Protein AF-A0A2G9T8J9-F1 (afdb_monomer)

InterPro domains:
  IPR029071 Ubiquitin-like domain superfamily [SSF54236] (14-79)
  IPR033882 DNA damage inducible protein 1 ubiquitin-like domain [cd01796] (1-74)

Radius of gyration: 12.92 Å; Cα contacts (8 Å, |Δi|>4): 109; chains: 1; bounding box: 20×43×28 Å

Foldseek 3Di:
DWDFLLCVCVVVVDDQDQQDFLQNVCQVCVCVVPVDRDHCVQKWKAWPNHTQPDSRGGCVVSVHDSPTGITMDGNPPPPPDDD

Nearest PDB structures (foldseek):
  5zmb-assembly1_A  TM=6.552E-01  e=1.959E-02  Trypanosoma brucei brucei TREU927
  2kan-assembly1_A  TM=6.706E-01  e=4.331E-02  Arabidopsis thaliana
  8tyy-assembly1_A  TM=7.019E-01  e=1.424E-01  Ensifer aridi
  2n4f-assembly1_A  TM=6.222E-01  e=1.625E-01  Arabidopsis thaliana
  6xf1-assembly1_B  TM=4.841E-01  e=2.611E+00  Homo sapiens

pLDDT: mean 74.67, std 14.5, range [35.78, 89.0]

Structure (mmCIF, N/CA/C/O backbone):
data_AF-A0A2G9T8J9-F1
#
_entry.id   AF-A0A2G9T8J9-F1
#
loop_
_atom_site.group_PDB
_atom_site.id
_atom_site.type_symbol
_atom_site.label_atom_id
_atom_site.label_alt_id
_atom_site.label_comp_id
_atom_site.label_asym_id
_atom_site.label_entity_id
_atom_site.label_seq_id
_atom_site.pdbx_PDB_ins_code
_atom_site.Cartn_x
_atom_site.Cartn_y
_atom_site.Cartn_z
_atom_site.occupancy
_atom_site.B_iso_or_equ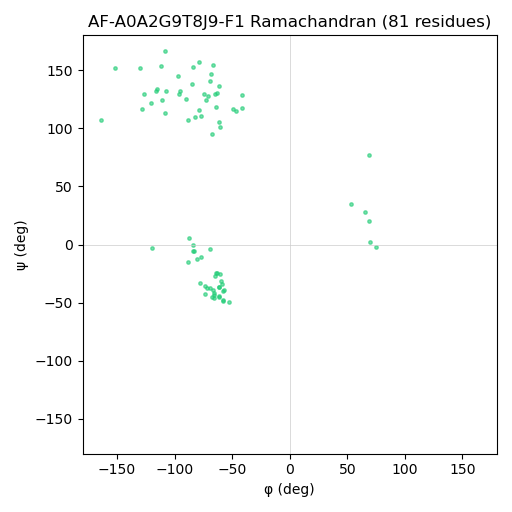iv
_atom_site.auth_seq_id
_atom_site.auth_comp_id
_atom_site.auth_asym_id
_atom_site.auth_atom_id
_atom_site.pdbx_PDB_model_num
ATOM 1 N N . MET A 1 1 ? -6.616 9.173 -4.021 1.00 49.16 1 MET A N 1
ATOM 2 C CA . MET A 1 1 ? -6.297 8.126 -5.008 1.00 49.16 1 MET A CA 1
ATOM 3 C C . MET A 1 1 ? -6.420 6.797 -4.285 1.00 49.16 1 MET A C 1
ATOM 5 O O . MET A 1 1 ? -5.940 6.713 -3.163 1.00 49.16 1 MET A O 1
ATOM 9 N N . PHE A 1 2 ? -7.160 5.843 -4.844 1.00 50.56 2 PHE A N 1
ATOM 10 C CA . PHE A 1 2 ? -7.387 4.521 -4.258 1.00 50.56 2 PHE A CA 1
ATOM 11 C C . PHE A 1 2 ? -6.858 3.517 -5.269 1.00 50.56 2 PHE A C 1
ATOM 13 O O . PHE A 1 2 ? -7.284 3.561 -6.420 1.00 50.56 2 PHE A O 1
ATOM 20 N N . VAL A 1 3 ? -5.912 2.675 -4.877 1.00 53.72 3 VAL A N 1
ATOM 21 C CA . VAL A 1 3 ? -5.290 1.726 -5.798 1.00 53.72 3 VAL A CA 1
ATOM 22 C C . VAL A 1 3 ? -5.373 0.354 -5.178 1.00 53.72 3 VAL A C 1
ATOM 24 O O . VAL A 1 3 ? -4.824 0.150 -4.103 1.00 53.72 3 VAL A O 1
ATOM 27 N N . SER A 1 4 ? -6.096 -0.542 -5.848 1.00 55.88 4 SER A N 1
ATOM 28 C CA . SER A 1 4 ? -6.166 -1.945 -5.466 1.00 55.88 4 SER A CA 1
ATOM 29 C C . SER A 1 4 ? -4.832 -2.608 -5.766 1.00 55.88 4 SER A C 1
ATOM 31 O O . SER A 1 4 ? -4.345 -2.520 -6.893 1.00 55.88 4 SER A O 1
ATOM 33 N N . LEU A 1 5 ? -4.259 -3.290 -4.778 1.00 58.81 5 LEU A N 1
ATOM 34 C CA . LEU A 1 5 ? -3.026 -4.046 -4.972 1.00 58.81 5 LEU A CA 1
ATOM 35 C C . LEU A 1 5 ? -3.183 -5.159 -5.997 1.00 58.81 5 LEU A C 1
ATOM 37 O O . LEU A 1 5 ? -2.283 -5.338 -6.801 1.00 58.81 5 LEU A O 1
ATOM 41 N N . THR A 1 6 ? -4.336 -5.823 -6.052 1.00 57.47 6 THR A N 1
ATOM 42 C CA . THR A 1 6 ? -4.628 -6.808 -7.099 1.00 57.47 6 THR A CA 1
ATOM 43 C C . THR A 1 6 ? -4.507 -6.197 -8.492 1.00 57.47 6 THR A C 1
ATOM 45 O O . THR A 1 6 ? -3.940 -6.825 -9.375 1.00 57.47 6 THR A O 1
ATOM 48 N N . ASN A 1 7 ? -4.954 -4.949 -8.685 1.00 58.88 7 ASN A N 1
ATOM 49 C CA . ASN A 1 7 ? -4.778 -4.265 -9.968 1.00 58.88 7 ASN A CA 1
ATOM 50 C C . ASN A 1 7 ? -3.336 -3.834 -10.184 1.00 58.88 7 ASN A C 1
ATOM 52 O O . ASN A 1 7 ? -2.820 -4.034 -11.270 1.00 58.88 7 ASN A O 1
ATOM 56 N N . LEU A 1 8 ? -2.665 -3.287 -9.172 1.00 58.62 8 LEU A N 1
ATOM 57 C CA . LEU A 1 8 ? -1.298 -2.825 -9.366 1.00 58.62 8 LEU A CA 1
ATOM 58 C C . LEU A 1 8 ? -0.355 -3.998 -9.665 1.00 58.62 8 LEU A C 1
ATOM 60 O O . LEU A 1 8 ? 0.437 -3.920 -10.590 1.00 58.62 8 LEU A O 1
ATOM 64 N N . VAL A 1 9 ? -0.498 -5.119 -8.963 1.00 60.16 9 VAL A N 1
ATOM 65 C CA . VAL A 1 9 ? 0.248 -6.363 -9.202 1.00 60.16 9 VAL A CA 1
ATOM 66 C C . VAL A 1 9 ? -0.114 -6.970 -10.564 1.00 60.16 9 VAL A C 1
ATOM 68 O O . VAL A 1 9 ? 0.780 -7.358 -11.314 1.00 60.16 9 VAL A O 1
ATOM 71 N N . ALA A 1 10 ? -1.401 -6.999 -10.931 1.00 57.00 10 ALA A N 1
ATOM 72 C CA . ALA A 1 10 ? -1.842 -7.536 -12.220 1.00 57.00 10 ALA A CA 1
ATOM 73 C C . ALA A 1 10 ? -1.428 -6.669 -13.422 1.00 57.00 10 ALA A C 1
ATOM 75 O O . ALA A 1 10 ? -1.090 -7.213 -14.469 1.00 57.00 10 ALA A O 1
ATOM 76 N N . GLU A 1 11 ? -1.442 -5.340 -13.291 1.00 55.78 11 GLU A N 1
ATOM 77 C CA . GLU A 1 11 ? -1.071 -4.410 -14.365 1.00 55.78 11 GLU A CA 1
ATOM 78 C C . GLU A 1 11 ? 0.446 -4.298 -14.534 1.00 55.78 11 GLU A C 1
ATOM 80 O O . GLU A 1 11 ? 0.933 -4.158 -15.655 1.00 55.78 11 GLU A O 1
ATOM 85 N N . THR A 1 12 ? 1.201 -4.407 -13.440 1.00 56.22 12 THR A N 1
ATOM 86 C CA . THR A 1 12 ? 2.669 -4.327 -13.471 1.00 56.22 12 THR A CA 1
ATOM 87 C C . THR A 1 12 ? 3.338 -5.682 -13.717 1.00 56.22 12 THR A C 1
ATOM 89 O O . THR A 1 12 ? 4.516 -5.728 -14.067 1.0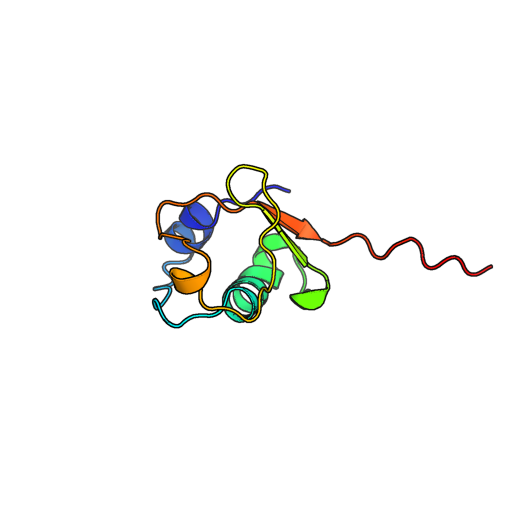0 56.22 12 THR A O 1
ATOM 92 N N . GLY A 1 13 ? 2.602 -6.791 -13.562 1.00 57.12 13 GLY A N 1
ATOM 93 C CA . GLY A 1 13 ? 3.121 -8.151 -13.721 1.00 57.12 13 GLY A CA 1
ATOM 94 C C . GLY A 1 13 ? 4.107 -8.568 -12.626 1.00 57.12 13 GLY A C 1
ATOM 95 O O . GLY A 1 13 ? 4.909 -9.476 -12.846 1.00 57.12 13 GLY A O 1
ATOM 96 N N . TYR A 1 14 ? 4.089 -7.898 -11.470 1.00 62.97 14 TYR A N 1
ATOM 97 C CA . TYR A 1 14 ? 4.970 -8.238 -10.357 1.00 62.97 14 TYR A CA 1
ATOM 98 C C . TYR A 1 14 ? 4.510 -9.538 -9.697 1.00 62.97 14 TYR A C 1
ATOM 100 O O . TYR A 1 14 ? 3.383 -9.646 -9.232 1.00 62.97 14 TYR A O 1
ATOM 108 N N . ASP A 1 15 ? 5.394 -10.526 -9.611 1.00 65.56 15 ASP A N 1
ATOM 109 C CA . ASP A 1 15 ? 5.178 -11.673 -8.732 1.00 65.56 15 ASP A CA 1
ATOM 110 C C . ASP A 1 15 ? 5.489 -11.208 -7.304 1.00 65.56 15 ASP A C 1
ATOM 112 O O . ASP A 1 15 ? 6.628 -10.847 -7.004 1.00 65.56 15 ASP A O 1
ATOM 116 N N . VAL A 1 16 ? 4.470 -11.098 -6.449 1.00 67.56 16 VAL A N 1
ATOM 117 C CA . VAL A 1 16 ? 4.642 -10.681 -5.051 1.00 67.56 16 VAL A CA 1
ATOM 118 C C . VAL A 1 16 ? 4.923 -11.932 -4.216 1.00 67.56 16 VAL A C 1
ATOM 120 O O . VAL A 1 16 ? 4.000 -12.717 -3.986 1.00 67.56 16 VAL A O 1
ATOM 123 N N . PRO A 1 17 ? 6.166 -12.151 -3.750 1.00 73.31 17 PRO A N 1
ATOM 124 C CA . PRO A 1 17 ? 6.485 -13.336 -2.971 1.00 73.31 17 PRO A CA 1
ATOM 125 C C . PRO A 1 17 ? 5.790 -13.289 -1.605 1.00 73.31 17 PRO A C 1
ATOM 127 O O . PRO A 1 17 ? 5.659 -12.225 -1.001 1.00 73.31 17 PRO A O 1
ATOM 130 N N . SER A 1 18 ? 5.399 -14.452 -1.073 1.00 69.38 18 SER A N 1
ATOM 131 C CA . SER A 1 18 ? 4.695 -14.555 0.220 1.00 69.38 18 SER A CA 1
ATOM 132 C C . SER A 1 18 ? 5.493 -14.004 1.411 1.00 69.38 18 SER A C 1
ATOM 134 O O . SER A 1 18 ? 4.907 -13.566 2.400 1.00 69.38 18 SER A O 1
ATOM 136 N N . ASP A 1 19 ? 6.825 -13.990 1.306 1.00 81.00 19 ASP A N 1
ATOM 137 C CA . ASP A 1 19 ? 7.736 -13.434 2.318 1.00 81.00 19 ASP A CA 1
ATOM 138 C C . ASP A 1 19 ? 7.923 -11.906 2.186 1.00 81.00 19 ASP A C 1
ATOM 140 O O . ASP A 1 19 ? 8.553 -11.271 3.029 1.00 81.00 19 ASP A O 1
ATOM 144 N N . MET A 1 20 ? 7.358 -11.276 1.145 1.00 85.50 20 MET A N 1
ATOM 145 C CA . MET A 1 20 ? 7.432 -9.826 0.976 1.00 85.50 20 MET A CA 1
ATOM 146 C C . MET A 1 20 ? 6.752 -9.123 2.151 1.00 85.50 20 MET A C 1
ATOM 148 O O . MET A 1 20 ? 5.659 -9.493 2.591 1.00 85.50 20 MET A O 1
ATOM 152 N N . THR A 1 21 ? 7.394 -8.072 2.658 1.00 89.00 21 THR A N 1
ATOM 153 C CA . THR A 1 21 ? 6.798 -7.215 3.686 1.00 89.00 21 THR A CA 1
ATOM 154 C C . THR A 1 21 ? 5.904 -6.157 3.065 1.00 89.00 21 THR A C 1
ATOM 156 O O . THR A 1 21 ? 6.131 -5.707 1.941 1.00 89.00 21 THR A O 1
ATOM 159 N N . LEU A 1 22 ? 4.907 -5.699 3.822 1.00 86.81 22 LEU A N 1
ATOM 160 C CA . LEU A 1 22 ? 4.045 -4.611 3.361 1.00 86.81 22 LEU A CA 1
ATOM 161 C C . LEU A 1 22 ? 4.852 -3.334 3.055 1.00 86.81 22 LEU A C 1
ATOM 163 O O . LEU A 1 22 ? 4.521 -2.618 2.119 1.00 86.81 22 LEU A O 1
ATOM 167 N N . ASN A 1 23 ? 5.927 -3.054 3.794 1.00 88.50 23 ASN A N 1
ATOM 168 C CA . ASN A 1 23 ? 6.829 -1.931 3.527 1.00 88.50 23 ASN A CA 1
ATOM 169 C C . ASN A 1 23 ? 7.517 -2.032 2.163 1.00 88.50 23 ASN A C 1
ATOM 171 O O . ASN A 1 23 ? 7.618 -1.017 1.478 1.00 88.50 23 ASN A O 1
ATOM 175 N N . ASP A 1 24 ? 8.007 -3.218 1.803 1.00 87.56 24 ASP A N 1
ATOM 176 C CA . ASP A 1 24 ? 8.721 -3.440 0.543 1.00 87.56 24 ASP A CA 1
ATOM 177 C C . ASP A 1 24 ? 7.776 -3.238 -0.645 1.00 87.56 24 ASP A C 1
ATOM 179 O O . ASP A 1 24 ? 8.047 -2.444 -1.544 1.00 87.56 24 ASP A O 1
ATOM 183 N N . LEU A 1 25 ? 6.577 -3.818 -0.543 1.00 84.25 25 LEU A N 1
ATOM 184 C CA . LEU A 1 25 ? 5.503 -3.613 -1.504 1.00 84.25 25 LEU A CA 1
ATOM 185 C C . LEU A 1 25 ? 5.129 -2.129 -1.634 1.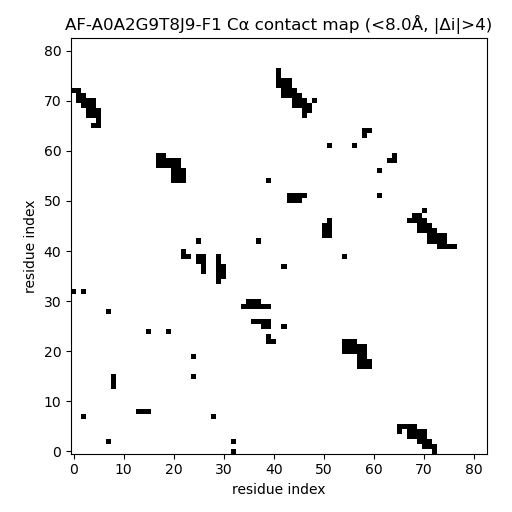00 84.25 25 LEU A C 1
ATOM 187 O O . LEU A 1 25 ? 5.074 -1.588 -2.730 1.00 84.25 25 LEU A O 1
ATOM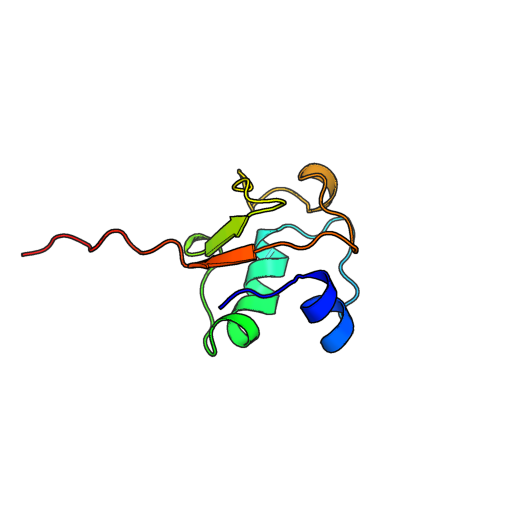 191 N N . LEU A 1 26 ? 4.928 -1.428 -0.517 1.00 85.12 26 LEU A N 1
ATOM 192 C CA . LEU A 1 26 ? 4.629 0.006 -0.533 1.00 85.12 26 LEU A CA 1
ATOM 193 C C . LEU A 1 26 ? 5.751 0.838 -1.164 1.00 85.12 26 LEU A C 1
ATOM 195 O O . LEU A 1 26 ? 5.455 1.821 -1.838 1.00 85.12 26 LEU A O 1
ATOM 199 N N . ALA A 1 27 ? 7.015 0.470 -0.946 1.00 86.31 27 ALA A N 1
ATOM 200 C CA . ALA A 1 27 ? 8.158 1.147 -1.546 1.00 86.31 27 ALA A CA 1
ATOM 201 C C . ALA A 1 27 ? 8.196 0.934 -3.067 1.00 86.31 27 ALA A 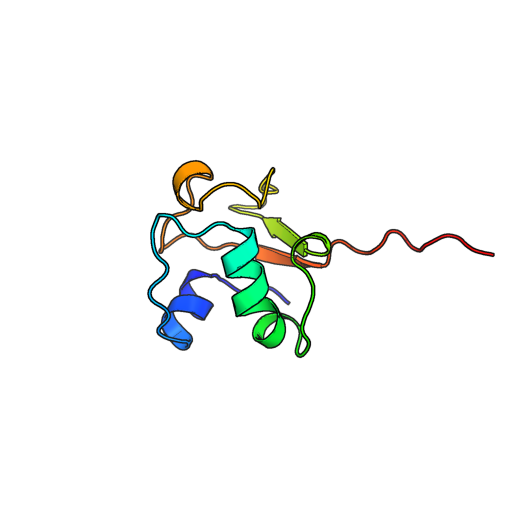C 1
ATOM 203 O O . ALA A 1 27 ? 8.331 1.916 -3.801 1.00 86.31 27 ALA A O 1
ATOM 204 N N . LEU A 1 28 ? 7.983 -0.304 -3.530 1.00 83.19 28 LEU A N 1
ATOM 205 C CA . LEU A 1 28 ? 7.893 -0.655 -4.952 1.00 83.19 28 LEU A CA 1
ATOM 206 C C . LEU A 1 28 ? 6.780 0.125 -5.654 1.00 83.19 28 LEU A C 1
ATOM 208 O O . LEU A 1 28 ? 6.998 0.737 -6.696 1.00 83.19 28 LEU A O 1
ATOM 212 N N . CYS A 1 29 ? 5.598 0.163 -5.042 1.00 80.00 29 CYS A N 1
ATOM 213 C CA . CYS A 1 29 ? 4.430 0.814 -5.619 1.00 80.00 29 CYS A CA 1
ATOM 214 C C . CYS A 1 29 ? 4.441 2.340 -5.424 1.00 80.00 29 CYS A C 1
ATOM 216 O O . CYS A 1 29 ? 3.638 3.037 -6.034 1.00 80.00 29 CYS A O 1
ATOM 218 N N . SER A 1 30 ? 5.319 2.886 -4.575 1.00 82.31 30 SER A N 1
ATOM 219 C CA . SER A 1 30 ? 5.274 4.289 -4.134 1.00 82.31 30 SER A CA 1
ATOM 220 C C . SER A 1 30 ? 5.224 5.288 -5.294 1.00 82.31 30 SER A C 1
ATOM 222 O O . SER A 1 30 ? 4.346 6.151 -5.336 1.00 82.31 30 SER A O 1
ATOM 224 N N . THR A 1 31 ? 6.122 5.124 -6.264 1.00 82.75 31 THR A N 1
ATOM 225 C CA . THR A 1 31 ? 6.249 6.015 -7.419 1.00 82.75 31 THR A CA 1
ATOM 226 C C . T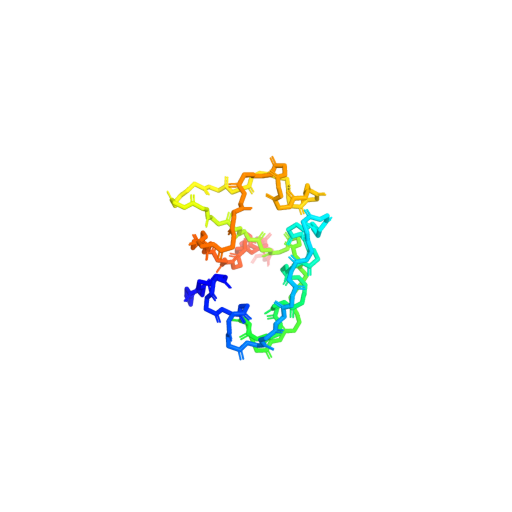HR A 1 31 ? 5.029 5.937 -8.325 1.00 82.75 31 THR A C 1
ATOM 228 O O . THR A 1 31 ? 4.557 6.968 -8.792 1.00 82.75 31 THR A O 1
ATOM 231 N N . GLU A 1 32 ? 4.462 4.750 -8.526 1.00 81.00 32 GLU A N 1
ATOM 232 C CA . GLU A 1 32 ? 3.254 4.587 -9.344 1.00 81.00 32 GLU A CA 1
ATOM 233 C C . GLU A 1 32 ? 1.998 5.107 -8.637 1.00 81.00 32 GLU A C 1
ATOM 235 O O . GLU A 1 32 ? 1.122 5.708 -9.256 1.00 81.00 32 GLU A O 1
ATOM 240 N N . LEU A 1 33 ? 1.933 4.942 -7.314 1.00 77.31 33 LEU A N 1
ATOM 241 C CA . LEU A 1 33 ? 0.815 5.391 -6.489 1.00 77.31 33 LEU A CA 1
ATOM 242 C C . LEU A 1 33 ? 0.763 6.913 -6.325 1.00 77.31 33 LEU A C 1
ATOM 244 O O . LEU A 1 33 ? -0.325 7.485 -6.247 1.00 77.31 33 LEU A O 1
ATOM 248 N N . PHE A 1 34 ? 1.922 7.565 -6.213 1.00 79.06 34 PHE A N 1
ATOM 249 C CA . PHE A 1 34 ? 2.017 8.981 -5.844 1.00 79.06 34 PHE A CA 1
ATOM 250 C C . PHE A 1 34 ? 2.686 9.860 -6.907 1.00 79.06 34 PHE A C 1
ATOM 252 O O . PHE A 1 34 ? 2.771 11.073 -6.719 1.00 79.06 34 PHE A O 1
ATOM 259 N N . GLY A 1 35 ? 3.169 9.281 -8.009 1.00 81.25 35 GLY A N 1
ATOM 260 C CA . GLY A 1 35 ? 3.977 9.974 -9.020 1.00 81.25 35 GLY A CA 1
ATOM 261 C C . GLY A 1 35 ? 5.383 10.354 -8.538 1.00 81.25 35 GLY A C 1
ATOM 262 O O . GLY A 1 35 ? 6.132 11.000 -9.265 1.00 81.25 35 GLY A O 1
ATOM 263 N N . THR A 1 36 ? 5.736 9.992 -7.304 1.00 80.81 36 THR A N 1
ATOM 264 C CA . THR A 1 36 ? 7.018 10.279 -6.659 1.00 80.81 36 THR A CA 1
ATOM 265 C C . THR A 1 36 ? 7.321 9.191 -5.642 1.00 80.81 36 THR A C 1
ATOM 267 O O . THR A 1 36 ? 6.405 8.613 -5.056 1.00 80.81 36 THR A O 1
ATOM 270 N N . GLU A 1 37 ? 8.602 8.951 -5.385 1.00 84.88 37 GLU A N 1
ATOM 271 C CA . GLU A 1 37 ? 9.017 8.042 -4.324 1.00 84.88 37 GLU A CA 1
ATOM 272 C C . GLU A 1 37 ? 8.569 8.605 -2.967 1.00 84.88 37 GLU A C 1
ATOM 274 O O . GLU A 1 37 ? 8.956 9.705 -2.563 1.00 84.88 37 GLU A O 1
ATOM 279 N N . ILE A 1 38 ? 7.713 7.856 -2.274 1.00 84.94 38 ILE A N 1
ATOM 280 C CA . ILE A 1 38 ? 7.260 8.161 -0.919 1.00 84.94 38 ILE A CA 1
ATOM 281 C C . ILE A 1 38 ? 7.750 7.027 -0.016 1.00 84.94 38 ILE A C 1
ATOM 283 O O . ILE A 1 38 ? 7.549 5.859 -0.337 1.00 84.94 38 ILE A O 1
ATOM 287 N N . PRO A 1 39 ? 8.366 7.320 1.138 1.00 84.69 39 PRO A N 1
ATOM 288 C CA . PRO A 1 39 ? 8.784 6.272 2.055 1.00 84.69 39 PRO A CA 1
ATOM 289 C C . PRO A 1 39 ? 7.563 5.599 2.707 1.00 84.69 39 PRO A C 1
ATOM 291 O O . PRO A 1 39 ? 6.630 6.293 3.130 1.00 84.69 39 PRO A O 1
ATOM 294 N N . PRO A 1 40 ? 7.573 4.269 2.901 1.00 84.62 40 PRO A N 1
ATOM 295 C CA . PRO A 1 40 ? 6.411 3.519 3.388 1.00 84.62 40 PRO A CA 1
ATOM 296 C C . PRO A 1 40 ? 5.985 3.913 4.812 1.00 84.62 40 PRO A C 1
ATOM 298 O O . PRO A 1 40 ? 4.806 3.861 5.157 1.00 84.62 40 PRO A O 1
ATOM 301 N N . ASN A 1 41 ? 6.897 4.456 5.628 1.00 84.31 41 ASN A N 1
ATOM 302 C CA . ASN A 1 41 ? 6.559 5.016 6.942 1.00 84.31 41 ASN A CA 1
ATOM 303 C C . ASN A 1 41 ? 5.600 6.230 6.859 1.00 84.31 41 ASN A C 1
ATOM 305 O O . ASN A 1 41 ? 4.846 6.508 7.794 1.00 84.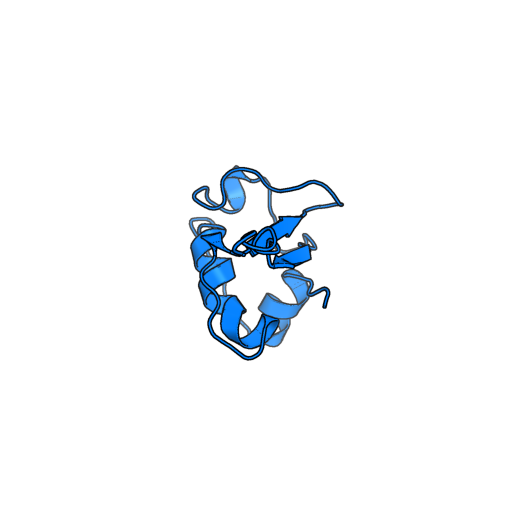31 41 ASN A O 1
ATOM 309 N N . LYS A 1 42 ? 5.583 6.943 5.725 1.00 86.12 42 LYS A N 1
ATOM 310 C CA . LYS A 1 42 ? 4.642 8.038 5.435 1.00 86.12 42 LYS A CA 1
ATOM 311 C C . LYS A 1 42 ? 3.344 7.542 4.797 1.00 86.12 42 LYS A C 1
ATOM 313 O O . LYS A 1 42 ? 2.496 8.355 4.444 1.00 86.12 42 LYS A O 1
ATOM 318 N N . MET A 1 43 ? 3.151 6.232 4.687 1.00 86.12 43 MET A N 1
ATOM 319 C CA . MET A 1 43 ? 1.950 5.625 4.130 1.00 86.12 43 MET A CA 1
ATOM 320 C C . MET A 1 43 ? 1.149 4.884 5.197 1.00 86.12 43 MET A C 1
ATOM 322 O O . MET A 1 43 ? 1.660 4.447 6.234 1.00 86.12 43 MET A O 1
ATOM 326 N N . ALA A 1 44 ? -0.147 4.786 4.943 1.00 86.31 44 ALA A N 1
ATOM 327 C CA . ALA A 1 44 ? -1.097 3.979 5.678 1.00 86.31 44 ALA A CA 1
ATOM 328 C C . ALA A 1 44 ? -1.825 3.085 4.681 1.00 86.31 44 ALA A C 1
ATOM 330 O O . ALA A 1 44 ? -2.381 3.577 3.699 1.00 86.31 44 ALA A O 1
ATOM 331 N N . THR A 1 45 ? -1.858 1.794 4.983 1.00 86.56 45 THR A N 1
ATOM 332 C CA . THR A 1 45 ? -2.570 0.799 4.189 1.00 86.56 45 THR A CA 1
ATOM 333 C C . THR A 1 45 ? -3.808 0.360 4.945 1.00 86.56 45 THR A C 1
ATOM 335 O O . THR A 1 45 ? -3.729 0.072 6.139 1.00 86.56 45 THR A O 1
ATOM 338 N N . LEU A 1 46 ? -4.953 0.320 4.274 1.00 87.19 46 LEU A N 1
ATOM 339 C CA . LEU A 1 46 ? -6.195 -0.197 4.822 1.00 87.19 46 LEU A CA 1
ATOM 340 C C . LEU A 1 46 ? -6.626 -1.436 4.039 1.00 87.19 46 LEU A C 1
ATOM 342 O O . LEU A 1 46 ? -6.647 -1.404 2.816 1.00 87.19 46 LEU A O 1
ATOM 346 N N . LYS A 1 47 ? -7.012 -2.497 4.737 1.00 85.69 47 LYS A N 1
ATOM 347 C CA . LYS A 1 47 ? -7.639 -3.699 4.178 1.00 85.69 47 LYS A CA 1
ATOM 348 C C . LYS A 1 47 ? -9.083 -3.723 4.646 1.00 85.69 47 LYS A C 1
ATOM 350 O O . LYS A 1 47 ? -9.310 -3.627 5.849 1.00 85.69 47 LYS A O 1
ATOM 355 N N . ASP A 1 48 ? -10.047 -3.803 3.732 1.00 84.19 48 ASP A N 1
ATOM 356 C CA . ASP A 1 48 ? -11.476 -3.824 4.101 1.00 84.19 48 ASP A CA 1
ATOM 357 C C . ASP A 1 48 ? -11.882 -2.630 5.009 1.00 84.19 48 ASP A C 1
ATOM 359 O O . ASP A 1 48 ? -12.640 -2.741 5.967 1.00 84.19 48 ASP A O 1
ATOM 363 N N . GLY A 1 49 ? -11.269 -1.460 4.789 1.00 82.81 49 GLY A N 1
ATOM 364 C CA . GLY A 1 49 ? -11.473 -0.269 5.627 1.00 82.81 49 GLY A CA 1
ATOM 365 C C . GLY A 1 49 ? -10.781 -0.289 7.001 1.00 82.81 49 GLY A C 1
ATOM 366 O O . GLY A 1 49 ? -10.829 0.715 7.713 1.00 82.81 49 GLY A O 1
ATOM 367 N N . LYS A 1 50 ? -10.085 -1.371 7.369 1.00 87.12 50 LYS A N 1
ATOM 368 C CA . LYS A 1 50 ? -9.286 -1.473 8.599 1.00 87.12 50 LYS A CA 1
ATOM 369 C C . LYS A 1 50 ? -7.830 -1.135 8.334 1.00 87.12 50 LYS A C 1
ATOM 371 O O . LYS A 1 50 ? -7.235 -1.643 7.391 1.00 87.12 50 LYS A O 1
ATOM 376 N N . LEU A 1 51 ? -7.245 -0.289 9.176 1.00 87.50 51 LEU A N 1
ATOM 377 C CA . LEU A 1 51 ? -5.825 0.036 9.088 1.00 87.50 51 LEU A CA 1
ATOM 378 C C . LEU A 1 51 ? -4.988 -1.216 9.378 1.00 87.50 51 LEU A C 1
ATOM 380 O O . LEU A 1 5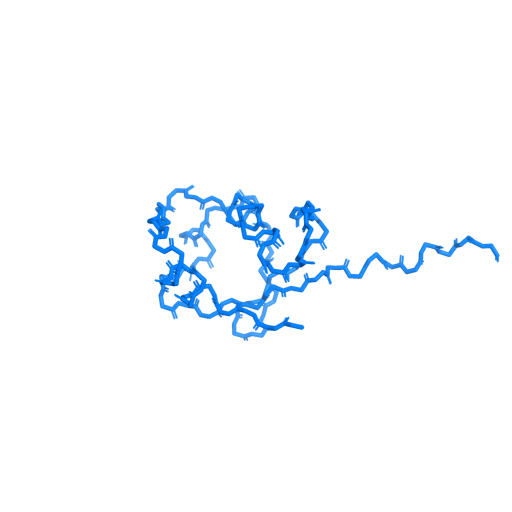1 ? -5.196 -1.872 10.395 1.00 87.50 51 LEU A O 1
ATOM 384 N N . LEU A 1 52 ? -4.036 -1.517 8.500 1.00 86.94 52 LEU A N 1
ATOM 385 C CA . LEU A 1 52 ? -3.046 -2.557 8.739 1.00 86.94 52 LEU A CA 1
ATOM 386 C C . LEU A 1 52 ? -1.965 -2.011 9.670 1.00 86.94 52 LEU A C 1
ATOM 388 O O . LEU A 1 52 ? -1.250 -1.058 9.345 1.00 86.94 52 LEU A O 1
ATOM 392 N N . GLU A 1 53 ? -1.880 -2.605 10.853 1.00 79.31 53 GLU A N 1
ATOM 393 C CA . GLU A 1 53 ? -0.879 -2.273 11.857 1.00 79.31 53 GLU A CA 1
ATOM 394 C C . GLU A 1 53 ? 0.404 -3.064 11.571 1.00 79.31 53 GLU A C 1
ATOM 396 O O . GLU A 1 53 ? 0.346 -4.250 11.267 1.00 79.31 53 GLU A O 1
ATOM 401 N N . ASN A 1 54 ? 1.569 -2.420 11.695 1.00 83.50 54 ASN A N 1
ATOM 402 C CA . ASN A 1 54 ? 2.899 -3.012 11.467 1.00 83.50 54 ASN A CA 1
ATOM 403 C C . ASN A 1 54 ? 3.216 -3.369 10.000 1.00 83.50 54 ASN A C 1
ATOM 405 O O . ASN A 1 54 ? 3.289 -4.544 9.645 1.00 83.50 54 ASN A O 1
ATOM 409 N N . PRO A 1 55 ? 3.545 -2.377 9.152 1.00 80.88 55 PRO A N 1
ATOM 410 C CA . PRO A 1 55 ? 3.924 -2.634 7.762 1.00 80.88 55 PRO A CA 1
ATOM 411 C C . PRO A 1 55 ? 5.281 -3.348 7.608 1.00 80.88 55 PRO A C 1
ATOM 413 O O . PRO A 1 55 ? 5.670 -3.709 6.505 1.00 80.88 55 PRO A O 1
ATOM 416 N N . SER A 1 56 ? 6.002 -3.581 8.707 1.00 86.31 56 SER A N 1
ATOM 417 C CA . SER A 1 56 ? 7.212 -4.409 8.736 1.00 86.31 56 SER A CA 1
ATOM 418 C C . SER A 1 56 ? 6.925 -5.916 8.717 1.00 86.31 56 SER A C 1
ATOM 420 O O . SER A 1 56 ? 7.861 -6.697 8.599 1.00 86.31 56 SER A O 1
ATOM 422 N N . GLN A 1 57 ? 5.667 -6.331 8.894 1.00 88.75 57 GLN A N 1
ATOM 423 C CA . GLN A 1 57 ? 5.258 -7.733 8.799 1.00 88.75 57 GLN A CA 1
ATOM 424 C C . GLN A 1 57 ? 5.122 -8.169 7.334 1.00 88.75 57 GLN A C 1
ATOM 426 O O . GLN A 1 57 ? 4.923 -7.336 6.440 1.00 88.75 57 GLN A O 1
ATOM 431 N N . THR A 1 58 ? 5.223 -9.479 7.101 1.00 88.44 58 THR A N 1
ATOM 432 C CA . THR A 1 58 ? 4.958 -10.076 5.788 1.00 88.44 58 THR A CA 1
ATOM 433 C C . THR A 1 58 ? 3.484 -9.939 5.422 1.00 88.44 58 THR A C 1
ATOM 435 O O . THR A 1 58 ? 2.616 -9.832 6.294 1.00 88.44 58 THR A O 1
ATOM 438 N N . LEU A 1 59 ? 3.186 -9.934 4.125 1.00 85.25 59 LEU A N 1
ATOM 439 C CA . LEU A 1 59 ? 1.806 -9.878 3.639 1.00 85.25 59 LEU A CA 1
ATOM 440 C C . LEU A 1 59 ? 0.983 -11.058 4.177 1.00 85.25 59 LEU A C 1
ATOM 442 O O . LEU A 1 59 ? -0.142 -10.861 4.635 1.00 85.25 59 LEU A O 1
ATOM 446 N N . GLU A 1 60 ? 1.586 -12.249 4.226 1.00 85.19 60 GLU A N 1
ATOM 447 C CA . GLU A 1 60 ? 0.977 -13.450 4.802 1.00 85.19 60 GLU A CA 1
ATOM 448 C C . GLU A 1 60 ? 0.660 -13.281 6.299 1.00 85.19 60 GLU A C 1
ATOM 450 O O . GLU A 1 60 ? -0.458 -13.571 6.727 1.00 85.19 60 GLU A O 1
ATOM 455 N N . ALA A 1 61 ? 1.587 -12.727 7.091 1.00 87.31 61 ALA A N 1
ATOM 456 C CA . ALA A 1 61 ? 1.367 -12.467 8.518 1.00 87.31 61 ALA A CA 1
ATOM 457 C C . ALA A 1 61 ? 0.265 -11.423 8.774 1.00 87.31 61 ALA A C 1
ATOM 459 O O . ALA A 1 61 ? -0.404 -11.455 9.807 1.00 87.31 61 ALA A O 1
ATOM 460 N N . LEU A 1 62 ? 0.047 -10.514 7.820 1.00 85.50 62 LEU A N 1
ATOM 461 C CA . LEU A 1 62 ? -1.046 -9.540 7.833 1.00 85.50 62 LEU A CA 1
ATOM 462 C C . LEU A 1 62 ? -2.364 -10.110 7.275 1.00 85.50 62 LEU A C 1
ATOM 464 O O . LEU A 1 62 ? -3.374 -9.401 7.240 1.00 85.50 62 LEU A O 1
ATOM 468 N N . GLY A 1 63 ? -2.373 -11.376 6.842 1.00 84.56 63 GLY A N 1
ATOM 469 C CA . GLY A 1 63 ? -3.532 -12.039 6.248 1.00 84.56 63 GLY A CA 1
ATOM 470 C C . GLY A 1 63 ? -3.953 -11.436 4.906 1.00 84.56 63 GLY A C 1
ATOM 471 O O . GLY A 1 63 ? -5.143 -11.435 4.586 1.00 84.56 63 GLY A O 1
ATOM 472 N N . ILE A 1 64 ? -3.004 -10.859 4.166 1.00 82.06 64 ILE A N 1
ATOM 473 C CA . ILE A 1 64 ? -3.206 -10.264 2.843 1.00 82.06 64 ILE A CA 1
ATOM 474 C C . ILE A 1 64 ? -2.970 -11.347 1.794 1.00 82.06 64 ILE A C 1
ATOM 476 O O . ILE A 1 64 ? -1.907 -11.963 1.757 1.00 82.06 64 ILE A O 1
ATOM 480 N N . GLN A 1 65 ? -3.958 -11.557 0.932 1.00 77.56 65 GLN A N 1
ATOM 481 C CA . GLN A 1 65 ? -3.879 -12.479 -0.198 1.00 77.56 65 GLN A CA 1
ATOM 482 C C . GLN A 1 65 ? -3.796 -11.708 -1.523 1.00 77.56 65 GLN A C 1
ATOM 484 O O . GLN A 1 65 ? -4.061 -10.510 -1.569 1.00 77.56 65 GLN A O 1
ATOM 489 N N . ALA A 1 66 ? -3.452 -12.384 -2.620 1.00 71.81 66 ALA A N 1
ATOM 490 C CA . ALA A 1 66 ? -3.321 -11.742 -3.935 1.00 71.81 66 ALA A CA 1
ATOM 491 C C . ALA A 1 66 ? -4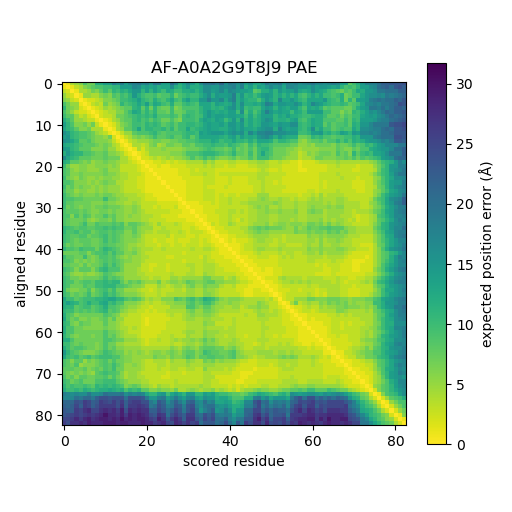.624 -11.068 -4.427 1.00 71.81 66 ALA A C 1
ATOM 493 O O . ALA A 1 66 ? -4.581 -10.043 -5.107 1.00 71.81 66 ALA A O 1
ATOM 494 N N . ASP A 1 67 ? -5.782 -11.615 -4.048 1.00 74.06 67 ASP A N 1
ATOM 495 C CA . ASP A 1 67 ? -7.109 -11.081 -4.399 1.00 74.06 67 ASP A CA 1
ATOM 496 C C . ASP A 1 67 ? -7.576 -9.951 -3.458 1.00 74.06 67 ASP A C 1
ATOM 498 O O . ASP A 1 67 ? -8.610 -9.324 -3.682 1.00 74.06 67 ASP A O 1
ATOM 502 N N . ASP A 1 68 ? -6.825 -9.662 -2.388 1.00 77.12 68 ASP A N 1
ATOM 503 C CA . ASP A 1 68 ? -7.212 -8.616 -1.449 1.00 77.12 68 ASP A CA 1
ATOM 504 C C . ASP A 1 68 ? -6.982 -7.211 -2.015 1.00 77.12 68 ASP A C 1
ATOM 506 O O . ASP A 1 68 ? -5.882 -6.806 -2.402 1.00 77.12 68 ASP A O 1
ATOM 510 N N . VAL A 1 69 ? -8.032 -6.399 -1.926 1.00 78.06 69 VAL A N 1
ATOM 511 C CA . VAL A 1 69 ? -7.972 -4.971 -2.227 1.00 78.06 69 VAL A CA 1
ATOM 512 C C . VAL A 1 69 ? -7.428 -4.226 -1.012 1.00 78.06 69 VAL A C 1
ATOM 514 O O . VAL A 1 69 ? -8.112 -4.074 0.006 1.00 78.06 69 VAL A O 1
ATOM 517 N N . LEU A 1 70 ? -6.206 -3.708 -1.124 1.00 81.75 70 LEU A N 1
ATOM 518 C CA . LEU A 1 70 ? -5.670 -2.763 -0.146 1.00 81.75 70 LEU A CA 1
ATOM 519 C C . LEU A 1 70 ? -5.849 -1.326 -0.621 1.00 81.75 70 LEU A C 1
ATOM 521 O O . LEU A 1 70 ? -5.733 -1.028 -1.800 1.00 81.75 70 LEU A O 1
ATOM 525 N N . LEU A 1 71 ? -6.091 -0.420 0.315 1.00 82.31 71 LEU A N 1
ATOM 526 C CA . LEU A 1 71 ? -6.175 1.012 0.081 1.00 82.31 71 LEU A CA 1
ATOM 527 C C . LEU A 1 71 ? -4.941 1.674 0.674 1.00 82.31 71 LEU A C 1
ATOM 529 O O . LEU A 1 71 ? -4.785 1.723 1.893 1.00 82.31 71 LEU A O 1
ATOM 533 N N . VAL A 1 72 ? -4.082 2.223 -0.177 1.00 83.25 72 VAL A N 1
ATOM 534 C CA . VAL A 1 72 ? -2.916 2.988 0.268 1.00 83.25 72 VAL A CA 1
ATOM 535 C C . VAL A 1 72 ? -3.252 4.474 0.267 1.00 83.25 72 VAL A C 1
ATOM 537 O O . VAL A 1 72 ? -3.743 5.023 -0.718 1.00 83.25 72 VAL A O 1
ATOM 540 N N . ARG A 1 73 ? -2.975 5.146 1.382 1.00 84.00 73 ARG A N 1
ATOM 541 C CA . ARG A 1 73 ? -3.036 6.605 1.499 1.00 84.00 73 ARG A CA 1
ATOM 542 C C . ARG A 1 73 ? -1.755 7.123 2.125 1.00 84.00 73 ARG A C 1
ATOM 544 O O . ARG A 1 73 ? -1.150 6.442 2.951 1.00 84.00 73 ARG A O 1
ATOM 551 N N . MET A 1 74 ? -1.373 8.357 1.816 1.00 85.00 74 MET A N 1
ATOM 552 C CA . MET A 1 74 ? -0.374 9.027 2.642 1.00 85.00 74 MET A CA 1
ATOM 553 C C . MET A 1 74 ? -0.950 9.187 4.049 1.00 85.00 74 MET A C 1
ATOM 555 O O . MET A 1 74 ? -2.073 9.668 4.224 1.00 85.00 74 MET A O 1
ATOM 559 N N . LYS A 1 75 ? -0.180 8.790 5.064 1.00 80.81 75 LYS A N 1
ATOM 560 C CA . LYS A 1 75 ? -0.355 9.356 6.396 1.00 80.81 75 LYS A CA 1
ATOM 561 C C . LYS A 1 75 ? -0.069 10.825 6.191 1.00 80.81 75 LYS A C 1
ATOM 563 O O . LYS A 1 75 ? 1.085 11.188 5.965 1.00 80.81 75 LYS A O 1
ATOM 568 N N . SER A 1 76 ? -1.115 11.648 6.195 1.00 60.38 76 SER A N 1
ATOM 569 C CA . SER A 1 76 ? -0.957 13.085 6.326 1.00 60.38 76 SER A CA 1
ATOM 570 C C . SER A 1 76 ? 0.111 13.268 7.391 1.00 60.38 76 SER A C 1
ATOM 572 O O . SER A 1 76 ? -0.069 12.790 8.517 1.00 60.38 76 SER A O 1
ATOM 574 N N . ALA A 1 77 ? 1.253 13.866 7.039 1.00 50.50 77 ALA A N 1
ATOM 575 C CA . ALA A 1 77 ? 2.036 14.502 8.075 1.00 50.50 77 ALA A CA 1
ATOM 576 C C . ALA A 1 77 ? 0.991 15.342 8.800 1.00 50.50 77 ALA A C 1
ATOM 578 O O . ALA A 1 77 ? 0.320 16.151 8.150 1.00 50.50 77 ALA A O 1
ATOM 579 N N . ALA A 1 78 ? 0.737 15.060 10.084 1.00 41.72 78 ALA A N 1
ATOM 580 C CA . ALA A 1 78 ? 0.031 16.030 10.901 1.00 41.72 78 ALA A CA 1
ATOM 581 C C . ALA A 1 78 ? 0.647 17.375 10.509 1.00 41.72 78 ALA A C 1
ATOM 583 O O . ALA A 1 78 ? 1.883 17.398 10.398 1.00 41.72 78 ALA A O 1
ATOM 584 N N . PRO A 1 79 ? -0.148 18.406 10.151 1.00 40.47 79 PRO A N 1
ATOM 585 C CA . PRO A 1 79 ? 0.428 19.697 9.823 1.00 40.47 79 PRO A CA 1
ATOM 586 C C . PRO A 1 79 ? 1.425 19.959 10.935 1.00 40.47 79 PRO A C 1
ATOM 588 O O . PRO A 1 79 ? 1.068 19.906 12.112 1.00 40.47 79 PRO A O 1
ATOM 591 N N . GLN A 1 80 ? 2.702 20.008 10.568 1.00 41.66 80 GLN A N 1
ATOM 592 C CA . GLN A 1 80 ? 3.749 20.225 11.534 1.00 41.66 80 GLN A CA 1
ATOM 593 C C . GLN A 1 80 ? 3.486 21.657 11.966 1.00 41.66 80 GLN A C 1
ATOM 595 O O . GLN A 1 80 ? 3.791 22.587 11.226 1.00 41.66 80 GLN A O 1
ATOM 600 N N . SER A 1 81 ? 2.753 21.814 13.066 1.00 53.06 81 SER A N 1
ATOM 601 C CA . SER A 1 81 ? 2.412 23.108 13.622 1.00 53.06 81 SER A CA 1
ATOM 602 C C . SER A 1 81 ? 3.725 23.787 13.973 1.00 53.06 81 SER A C 1
ATOM 604 O O . SER A 1 81 ? 4.371 23.433 14.955 1.00 53.06 81 SER A O 1
ATOM 606 N N . ALA A 1 82 ? 4.145 24.697 13.111 1.00 40.97 82 ALA A N 1
ATOM 607 C CA . ALA A 1 82 ? 5.221 25.652 13.297 1.00 40.97 82 ALA A CA 1
ATOM 608 C C . ALA A 1 82 ? 4.991 26.692 12.185 1.00 40.97 82 ALA A C 1
ATOM 610 O O . ALA A 1 82 ? 5.136 26.356 11.015 1.00 40.97 82 ALA A O 1
ATOM 611 N N . GLN A 1 83 ? 4.527 27.915 12.433 1.00 35.78 83 GLN A N 1
ATOM 612 C CA . GLN A 1 83 ? 4.546 28.770 13.623 1.00 35.78 83 GLN A CA 1
ATOM 613 C C . GLN A 1 83 ? 3.362 29.742 13.582 1.00 35.78 83 GLN A C 1
ATOM 615 O O . GLN A 1 83 ? 2.890 30.035 12.461 1.00 35.78 83 GLN A O 1
#

Organism: Teladorsagia circumcincta (NCBI:txid45464)

Sequence (83 aa):
MFVSLTNLVAETGYDVPSDMTLNDLLALCSTELFGTEIPPNKMATLKDGKLLENPSQTLEALGIQADDVLLVRMKSAAPQSAQ

Mean predicted aligned error: 7.84 Å

Secondary structure (DSSP, 8-state):
----HHHHHHHHT----TT-BHHHHHHHHHHHHHSS---GGGEEEEETTEE---TTSBTTTTT--TT--EEEEE---------

Solvent-accessible surface area (backbone atoms only — not comparable to full-atom values): 4951 Å² total; per-residue (Å²): 124,81,52,41,45,40,54,52,34,65,75,69,67,56,84,78,58,68,79,42,28,43,38,57,53,39,44,70,44,17,34,80,76,66,77,41,86,47,63,40,90,48,44,42,46,21,48,90,87,39,74,63,79,65,48,84,39,28,32,54,81,70,71,51,54,75,86,44,55,35,38,53,39,71,45,70,71,67,78,75,87,74,131